Protein AF-A0A3A6PR29-F1 (afdb_monomer)

pLDDT: mean 87.93, std 11.13, range [37.72, 97.44]

Mean predicted aligned error: 5.23 Å

Secondary structure (DSSP, 8-state):
---S--B-BTTB-STTSTT--TTBPPPPSSS-SS---EE-TTSS-BS-TT-EE-TT-HHHHHHHHHHHHHTT-TT--EEEEEEESSPPPHHHHHHHHHHHHH-TTEEEEEEETTS----

Radius of gyration: 14.05 Å; Cα contacts (8 Å, |Δi|>4): 198; chains: 1; bounding box: 35×34×34 Å

Solvent-accessible surface area (backbone atoms only — not comparable to full-atom values): 7047 Å² total; per-residue (Å²): 123,94,68,94,74,79,46,53,42,62,88,33,48,47,86,83,35,83,88,50,56,91,79,51,30,38,41,73,92,62,91,56,89,57,77,60,39,38,31,24,90,83,36,76,44,69,75,44,96,74,29,43,72,46,55,49,37,41,64,48,12,41,56,35,48,52,49,58,72,44,69,80,52,45,81,46,69,52,75,44,80,47,76,39,85,58,85,69,33,59,40,46,50,52,41,53,54,50,48,42,67,60,25,68,51,35,47,76,46,44,40,34,77,86,76,52,62,72,123

InterPro domains:
  IPR032721 Deaminases, BURPS668_1122 family [PF14424] (2-113)

Organism: NCBI:txid1276110

Nearest PDB structures (foldseek):
  5mb9-assembly1_A  TM=3.946E-01  e=2.046E+00  Thermochaetoides thermophila DSM 1495
  1tee-assembly1_A  TM=3.506E-01  e=1.379E+00  Mycobacterium tuberculosis H37Rv
  2kho-assembly1_A  TM=3.843E-01  e=4.220E+00  Escherichia coli K-12
  4rtf-assembly1_D  TM=3.641E-01  e=4.813E+00  Mycobacterium tuberculosis H37Rv

Foldseek 3Di:
DPDPDEAADLQAADCPGPPRDPRHQHQDPDDFPAAFFFAAPVLEDGPDPRTDTCSSDGLNRRLRVVVVVCVQVLADAEEAEAEDADDHRPRSVVSVVSSCVSNVRYHYWYHYPVGDTPD

Sequence (119 aa):
MNNKEFFAHSSINEATDKDALSGISLKPQGEPAFKAKKVDPDNAKIDTPESYLRDYDTEYKILNDIATQLSGNKNAKGTINLFTERLTCQSCSDIIMAFRREYPNITVNVLTNDGKVVK

Structure (mmCIF, N/CA/C/O backbone):
data_AF-A0A3A6PR29-F1
#
_entry.id   AF-A0A3A6PR29-F1
#
loop_
_atom_site.group_PDB
_atom_site.id
_atom_site.type_symbol
_atom_site.label_atom_id
_atom_site.label_alt_id
_atom_site.label_comp_id
_atom_site.label_asym_id
_atom_site.label_entity_id
_atom_site.label_seq_id
_atom_site.pdbx_PDB_ins_code
_atom_site.Cartn_x
_atom_site.Cartn_y
_atom_site.Cartn_z
_atom_site.occupancy
_atom_site.B_iso_or_equiv
_atom_site.auth_seq_id
_atom_site.auth_comp_id
_atom_site.auth_asym_id
_atom_site.auth_atom_id
_atom_site.pdbx_PDB_model_num
ATOM 1 N N . MET A 1 1 ? -12.285 6.812 10.495 1.00 60.75 1 MET A N 1
ATOM 2 C CA . MET A 1 1 ? -11.918 6.940 9.071 1.00 60.75 1 MET A CA 1
ATOM 3 C C . MET A 1 1 ? -13.105 7.516 8.340 1.00 60.75 1 MET A C 1
ATOM 5 O O . MET A 1 1 ? -14.202 6.996 8.519 1.00 60.75 1 MET A O 1
ATOM 9 N N . ASN A 1 2 ? -12.896 8.600 7.597 1.00 66.94 2 ASN A N 1
ATOM 10 C CA . ASN A 1 2 ? -13.971 9.248 6.842 1.00 66.94 2 ASN A CA 1
ATOM 11 C C . ASN A 1 2 ? -14.216 8.540 5.503 1.00 66.94 2 ASN A C 1
ATOM 13 O O . ASN A 1 2 ? -15.355 8.481 5.053 1.00 66.94 2 ASN A O 1
ATOM 17 N N . ASN A 1 3 ? -13.177 7.918 4.936 1.00 73.56 3 ASN A N 1
ATOM 18 C CA . ASN A 1 3 ? -13.280 7.116 3.725 1.00 73.56 3 ASN A CA 1
ATOM 19 C C . ASN A 1 3 ? -13.409 5.634 4.082 1.00 73.56 3 ASN A C 1
ATOM 21 O O . ASN A 1 3 ? -12.693 5.118 4.942 1.00 73.56 3 ASN A O 1
ATOM 25 N N . LYS A 1 4 ? -14.351 4.959 3.422 1.00 84.88 4 LYS A N 1
ATOM 26 C CA . LYS A 1 4 ? -14.529 3.500 3.496 1.00 84.88 4 LYS A CA 1
ATOM 27 C C . LYS A 1 4 ? -13.941 2.783 2.280 1.00 84.88 4 LYS A C 1
ATOM 29 O O . LYS A 1 4 ? -13.809 1.566 2.308 1.00 84.88 4 LYS A O 1
ATOM 34 N N . GLU A 1 5 ? -13.595 3.540 1.246 1.00 88.94 5 GLU A N 1
ATOM 35 C CA . GLU A 1 5 ? -13.111 3.058 -0.041 1.00 88.94 5 GLU A CA 1
ATOM 36 C C . GLU A 1 5 ? -11.852 3.835 -0.417 1.00 88.94 5 GLU A C 1
ATOM 38 O O . GLU A 1 5 ? -11.739 5.028 -0.126 1.00 88.94 5 GLU A O 1
ATOM 43 N N . PHE A 1 6 ? -10.905 3.129 -1.028 1.00 91.50 6 PHE A N 1
ATOM 44 C CA . PHE A 1 6 ? -9.600 3.643 -1.416 1.00 91.50 6 PHE A CA 1
ATOM 45 C C . PHE A 1 6 ? -9.308 3.148 -2.824 1.00 91.50 6 PHE A C 1
ATOM 47 O O . PHE A 1 6 ? -9.454 1.959 -3.112 1.00 91.50 6 PHE A O 1
ATOM 54 N N . PHE A 1 7 ? -8.884 4.061 -3.688 1.00 91.81 7 PHE A N 1
ATOM 55 C CA . PHE A 1 7 ? -8.549 3.771 -5.075 1.00 91.81 7 PHE A CA 1
ATOM 56 C C . PHE A 1 7 ? -7.150 4.292 -5.341 1.00 91.81 7 PHE A C 1
ATOM 58 O O . PHE A 1 7 ? -6.802 5.357 -4.856 1.00 91.81 7 PHE A O 1
ATOM 65 N N . ALA A 1 8 ? -6.356 3.580 -6.125 1.00 91.94 8 ALA A N 1
ATOM 66 C CA . ALA A 1 8 ? -5.094 4.092 -6.636 1.00 91.94 8 ALA A CA 1
ATOM 67 C C . ALA A 1 8 ? -4.908 3.619 -8.074 1.00 91.94 8 ALA A C 1
ATOM 69 O O .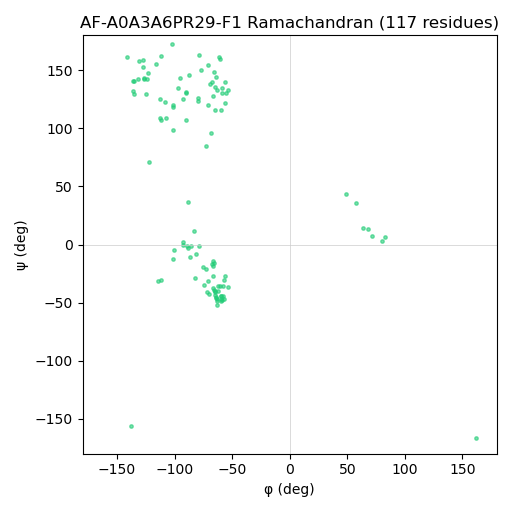 ALA A 1 8 ? -5.536 2.656 -8.515 1.00 91.94 8 ALA A O 1
ATOM 70 N N . HIS A 1 9 ? -4.027 4.298 -8.797 1.00 90.00 9 HIS A N 1
ATOM 71 C CA . HIS A 1 9 ? -3.632 3.908 -10.141 1.00 90.00 9 HIS A CA 1
ATOM 72 C C . HIS A 1 9 ? -2.117 4.043 -10.273 1.00 90.00 9 HIS A C 1
ATOM 74 O O . HIS A 1 9 ? -1.529 4.996 -9.759 1.00 90.00 9 HIS A O 1
ATOM 80 N N . SER A 1 10 ? -1.464 3.108 -10.961 1.00 86.00 10 SER A N 1
ATOM 81 C CA . SER A 1 10 ? 0.001 3.097 -11.096 1.00 86.00 10 SER A CA 1
ATOM 82 C C . SER A 1 10 ? 0.534 4.363 -11.774 1.00 86.00 10 SER A C 1
ATOM 84 O O . SER A 1 10 ? 1.562 4.897 -11.368 1.00 86.00 10 SER A O 1
ATOM 86 N N . SER A 1 11 ? -0.211 4.897 -12.744 1.00 90.69 11 SER A N 1
ATOM 87 C CA . SER A 1 11 ? 0.132 6.133 -13.463 1.00 90.69 11 SER A CA 1
ATOM 88 C C . SER A 1 11 ? -0.235 7.435 -12.740 1.00 90.69 11 SER A C 1
ATOM 90 O O . SER A 1 11 ? 0.156 8.487 -13.227 1.00 90.69 11 SER A O 1
ATOM 92 N N . ILE A 1 12 ? -0.973 7.384 -11.622 1.00 92.38 12 ILE A N 1
ATOM 93 C CA . ILE A 1 12 ? -1.378 8.574 -10.852 1.00 92.38 12 ILE A CA 1
ATOM 94 C C . ILE A 1 12 ? -0.656 8.535 -9.504 1.00 92.38 12 ILE A C 1
ATOM 96 O O . ILE A 1 12 ? -0.925 7.682 -8.656 1.00 92.38 12 ILE A O 1
ATOM 100 N N . ASN A 1 13 ? 0.308 9.425 -9.326 1.00 93.00 13 ASN A N 1
ATOM 101 C CA . ASN A 1 13 ? 1.203 9.511 -8.176 1.00 93.00 13 ASN A CA 1
ATOM 102 C C . ASN A 1 13 ? 0.995 10.798 -7.379 1.00 93.00 13 ASN A C 1
ATOM 104 O O . ASN A 1 13 ? 1.153 10.767 -6.158 1.00 93.00 13 ASN A O 1
ATOM 108 N N . GLU A 1 14 ? 0.612 11.885 -8.046 1.00 92.62 14 GLU A N 1
ATOM 109 C CA . GLU A 1 14 ? 0.375 13.207 -7.465 1.00 92.62 14 GLU A CA 1
ATOM 110 C C . GLU A 1 14 ? -1.012 13.748 -7.846 1.00 92.62 14 GLU A C 1
ATOM 112 O O . GLU A 1 14 ? -1.614 13.339 -8.835 1.00 92.62 14 GLU A O 1
ATOM 117 N N . ALA A 1 15 ? -1.533 14.704 -7.069 1.00 90.88 15 ALA A N 1
ATOM 118 C CA . ALA A 1 15 ? -2.841 15.316 -7.336 1.00 90.88 15 ALA A CA 1
ATOM 119 C C . ALA A 1 15 ? -2.860 16.167 -8.621 1.00 90.88 15 ALA A C 1
ATOM 121 O O . ALA A 1 15 ? -3.923 16.520 -9.124 1.00 90.88 15 ALA A O 1
ATOM 122 N N . THR A 1 16 ? -1.679 16.524 -9.119 1.00 92.19 16 THR A N 1
ATOM 123 C CA . THR A 1 16 ? -1.431 17.270 -10.356 1.00 92.19 16 THR A CA 1
ATOM 124 C C . THR A 1 16 ? -1.353 16.372 -11.587 1.00 92.19 16 THR A C 1
ATOM 126 O O . THR A 1 16 ? -1.342 16.895 -12.703 1.00 92.19 16 THR A O 1
ATOM 129 N N . ASP A 1 17 ? -1.296 15.048 -11.411 1.00 91.12 17 ASP A N 1
ATOM 130 C CA . ASP A 1 17 ? -1.241 14.123 -12.534 1.00 91.12 17 ASP A CA 1
ATOM 131 C C . ASP A 1 17 ? -2.531 14.173 -13.350 1.00 91.12 17 ASP A C 1
ATOM 133 O O . ASP A 1 17 ? -3.638 14.401 -12.852 1.00 91.12 17 ASP A O 1
ATOM 137 N N . LYS A 1 18 ? -2.376 13.937 -14.652 1.00 87.88 18 LYS A N 1
ATOM 138 C CA . LYS A 1 18 ? -3.509 13.852 -15.565 1.00 87.88 18 LYS A CA 1
ATOM 139 C C . LYS A 1 18 ? -4.451 12.737 -15.098 1.00 87.88 18 LYS A C 1
ATOM 141 O O . LYS A 1 18 ? -4.003 11.643 -14.773 1.00 87.88 18 LYS A O 1
ATOM 146 N N . ASP A 1 19 ? -5.748 13.034 -15.088 1.00 88.38 19 ASP A N 1
ATOM 147 C CA . ASP A 1 19 ? -6.815 12.120 -14.663 1.00 88.38 19 ASP A CA 1
ATOM 148 C C . ASP A 1 19 ? -6.815 11.788 -13.153 1.00 88.38 19 ASP A C 1
ATOM 150 O O . ASP A 1 19 ? -7.546 10.896 -12.718 1.00 88.38 19 ASP A O 1
ATOM 154 N N . ALA A 1 20 ? -6.059 12.530 -12.328 1.00 89.06 20 ALA A N 1
ATOM 155 C CA . ALA A 1 20 ? -6.139 12.424 -10.874 1.00 89.06 20 ALA A CA 1
ATOM 156 C C . ALA A 1 20 ? -7.556 12.755 -10.376 1.00 89.06 20 ALA A C 1
ATOM 158 O O . ALA A 1 20 ? -8.056 13.874 -10.508 1.00 89.06 20 ALA A O 1
ATOM 159 N N . LEU A 1 21 ? -8.210 11.755 -9.785 1.00 87.88 21 LEU A N 1
ATOM 160 C CA . LEU A 1 21 ? -9.533 11.903 -9.192 1.00 87.88 21 LEU A CA 1
ATOM 161 C C . LEU A 1 21 ? -9.422 12.364 -7.737 1.00 87.88 21 LEU A C 1
ATOM 163 O O . LEU A 1 21 ? -8.519 11.964 -7.002 1.00 87.88 21 LEU A O 1
ATOM 167 N N . SER A 1 22 ? -10.386 13.172 -7.294 1.00 87.38 22 SER A N 1
ATOM 168 C CA . SER A 1 22 ? -10.491 13.541 -5.880 1.00 87.38 22 SER A CA 1
ATOM 169 C C . SER A 1 22 ? -10.663 12.290 -5.014 1.00 87.38 22 SER A C 1
ATOM 171 O O . SER A 1 22 ? -11.519 11.451 -5.295 1.00 87.38 22 SER A O 1
ATOM 173 N N . GLY A 1 23 ? -9.854 12.170 -3.959 1.00 86.75 23 GLY A N 1
ATOM 174 C CA . GLY A 1 23 ? -9.895 11.037 -3.031 1.00 86.75 23 GLY A CA 1
ATOM 175 C C . GLY A 1 23 ? -9.127 9.790 -3.483 1.00 86.75 23 GLY A C 1
ATOM 176 O O . GLY A 1 23 ? -9.209 8.772 -2.798 1.00 86.75 23 GLY A O 1
ATOM 177 N N . ILE A 1 24 ? -8.377 9.848 -4.590 1.00 92.06 24 ILE A N 1
ATOM 178 C CA . ILE A 1 24 ? -7.442 8.781 -4.965 1.00 92.06 24 ILE A CA 1
ATOM 179 C C . ILE A 1 24 ? -6.255 8.740 -3.983 1.00 92.06 24 ILE A C 1
ATOM 181 O O . ILE A 1 24 ? -5.721 9.778 -3.590 1.00 92.06 24 ILE A O 1
ATOM 185 N N . SER A 1 25 ? -5.825 7.545 -3.588 1.00 94.31 25 SER A N 1
ATOM 186 C CA . SER A 1 25 ? -4.609 7.319 -2.813 1.00 94.31 25 SER A CA 1
ATOM 187 C C . SER A 1 25 ? -3.387 7.572 -3.692 1.00 94.31 25 SER A C 1
ATOM 189 O O . SER A 1 25 ? -3.177 6.927 -4.723 1.00 94.31 25 SER A O 1
ATOM 191 N N . LEU A 1 26 ? -2.572 8.527 -3.261 1.00 95.38 26 LEU A N 1
ATOM 192 C CA . LEU A 1 26 ? -1.389 9.008 -3.964 1.00 95.38 26 LEU A CA 1
ATOM 193 C C . LEU A 1 26 ? -0.110 8.438 -3.352 1.00 95.38 26 LEU A C 1
ATOM 195 O O . LEU A 1 26 ? -0.122 7.801 -2.296 1.00 95.38 26 LEU A O 1
ATOM 199 N N . LYS A 1 27 ? 1.022 8.683 -4.013 1.00 94.56 27 LYS A N 1
ATOM 200 C CA . LYS A 1 27 ? 2.325 8.353 -3.439 1.00 94.56 27 LYS A CA 1
ATOM 201 C C . LYS A 1 27 ? 2.568 9.224 -2.190 1.00 94.56 27 LYS A C 1
ATOM 203 O O . LYS A 1 27 ? 2.327 10.435 -2.249 1.00 94.56 27 LYS A O 1
ATOM 208 N N . PRO A 1 28 ? 3.062 8.655 -1.072 1.00 93.88 28 PRO A N 1
ATOM 209 C CA . PRO A 1 28 ? 3.430 9.429 0.106 1.00 93.88 28 PRO A CA 1
ATOM 210 C C . PRO A 1 28 ? 4.445 10.523 -0.245 1.00 93.88 28 PRO A C 1
ATOM 212 O O . PRO A 1 28 ? 5.458 10.258 -0.886 1.00 93.88 28 PRO A O 1
ATOM 215 N N . GLN A 1 29 ? 4.171 11.751 0.196 1.00 86.25 29 GLN A N 1
ATOM 216 C CA . GLN A 1 29 ? 5.016 12.929 -0.057 1.00 86.25 29 GLN A CA 1
ATOM 217 C C . GLN A 1 29 ? 6.121 13.119 1.003 1.00 86.25 29 GLN A C 1
ATOM 219 O O . GLN A 1 29 ? 6.935 14.031 0.906 1.00 86.25 29 GLN A O 1
ATOM 224 N N . GLY A 1 30 ? 6.146 12.267 2.032 1.00 87.94 30 GLY A N 1
ATOM 225 C CA . GLY A 1 30 ? 7.126 12.280 3.118 1.00 87.94 30 GLY A CA 1
ATOM 226 C C . GLY A 1 30 ? 7.581 10.868 3.475 1.00 87.94 30 GLY A C 1
ATOM 227 O O . GLY A 1 30 ? 7.474 9.958 2.655 1.00 87.94 30 GLY A O 1
ATOM 228 N N . GLU A 1 31 ? 8.067 10.676 4.704 1.00 91.38 31 GLU A N 1
ATOM 229 C CA . GLU A 1 31 ? 8.484 9.350 5.172 1.00 91.38 31 GLU A CA 1
ATOM 230 C C . GLU A 1 31 ? 7.267 8.405 5.232 1.00 91.38 31 GLU A C 1
ATOM 232 O O . GLU A 1 31 ? 6.333 8.661 6.001 1.00 91.38 31 GLU A O 1
ATOM 237 N N . PRO A 1 32 ? 7.239 7.328 4.427 1.00 94.81 32 PRO A N 1
ATOM 238 C CA . PRO A 1 32 ? 6.105 6.420 4.398 1.00 94.81 32 PRO A CA 1
ATOM 239 C C . PRO A 1 32 ? 6.126 5.492 5.618 1.00 94.81 32 PRO A C 1
ATOM 241 O O . PRO A 1 32 ? 7.191 5.100 6.101 1.00 94.81 32 PRO A O 1
ATOM 244 N N . ALA A 1 33 ? 4.946 5.069 6.073 1.00 95.56 33 ALA A N 1
ATOM 245 C CA . ALA A 1 33 ? 4.823 4.063 7.130 1.00 95.56 33 ALA A CA 1
ATOM 246 C C . ALA A 1 33 ? 5.436 2.717 6.705 1.00 95.56 33 ALA A C 1
ATOM 248 O O . ALA A 1 33 ? 6.058 2.021 7.509 1.00 95.56 33 ALA A O 1
ATOM 249 N N . PHE A 1 34 ? 5.304 2.373 5.423 1.00 96.50 34 PHE A N 1
ATOM 250 C CA . PHE A 1 34 ? 5.886 1.178 4.822 1.00 96.50 34 PHE A CA 1
ATOM 251 C C . PHE A 1 34 ? 6.731 1.565 3.619 1.00 96.50 34 PHE A C 1
ATOM 253 O O . PHE A 1 34 ? 6.264 2.271 2.729 1.00 96.50 34 PHE A O 1
ATOM 260 N N . LYS A 1 35 ? 7.973 1.079 3.571 1.00 95.88 35 LYS A N 1
ATOM 261 C CA . LYS A 1 35 ? 8.926 1.393 2.500 1.00 95.88 35 LYS A CA 1
ATOM 262 C C . LYS A 1 35 ? 8.817 0.384 1.365 1.00 95.88 35 LYS A C 1
ATOM 264 O O . LYS A 1 35 ? 8.856 -0.821 1.607 1.00 95.88 35 LYS A O 1
ATOM 269 N N . ALA A 1 36 ? 8.729 0.885 0.136 1.00 94.19 36 ALA A N 1
ATOM 270 C CA . ALA A 1 36 ? 8.859 0.056 -1.052 1.00 94.19 36 ALA A CA 1
ATOM 271 C C . ALA A 1 36 ? 10.309 -0.414 -1.236 1.00 94.19 36 ALA A C 1
ATOM 273 O O . ALA A 1 36 ? 11.256 0.245 -0.798 1.00 94.19 36 ALA A O 1
ATOM 274 N N . LYS A 1 37 ? 10.475 -1.546 -1.916 1.00 93.62 37 LYS A N 1
ATOM 275 C CA . LYS A 1 37 ? 11.770 -2.103 -2.318 1.00 93.62 37 LYS A CA 1
ATOM 276 C C . LYS A 1 37 ? 11.932 -2.039 -3.830 1.00 93.62 37 LYS A C 1
ATOM 278 O O . LYS A 1 37 ? 10.952 -1.892 -4.565 1.00 93.62 37 LYS A O 1
ATOM 283 N N . LYS A 1 38 ? 13.177 -2.162 -4.290 1.00 92.62 38 LYS A N 1
ATOM 284 C CA . LYS A 1 38 ? 13.461 -2.359 -5.708 1.00 92.62 38 LYS A CA 1
ATOM 285 C C . LYS A 1 38 ? 13.227 -3.817 -6.070 1.00 92.62 38 LYS A C 1
ATOM 287 O O . LYS A 1 38 ? 13.810 -4.701 -5.447 1.00 92.62 38 LYS A O 1
ATOM 292 N N . VAL A 1 39 ? 12.370 -4.060 -7.052 1.00 89.50 39 VAL A N 1
ATOM 293 C CA . VAL A 1 39 ? 12.063 -5.409 -7.545 1.00 89.50 39 VAL A CA 1
ATOM 294 C C . VAL A 1 39 ? 12.276 -5.430 -9.049 1.00 89.50 39 VAL A C 1
ATOM 296 O O . VAL A 1 39 ? 12.046 -4.422 -9.720 1.00 89.50 39 VAL A O 1
ATOM 299 N N . ASP A 1 40 ? 12.785 -6.544 -9.557 1.00 87.81 40 ASP A N 1
ATOM 300 C CA . ASP A 1 40 ? 12.947 -6.774 -10.986 1.00 87.81 40 ASP A CA 1
ATOM 301 C C . ASP A 1 40 ? 11.600 -6.727 -11.739 1.00 87.81 40 ASP A C 1
ATOM 303 O O . ASP A 1 40 ? 10.535 -6.873 -11.128 1.00 87.81 40 ASP A O 1
ATOM 307 N N . PRO A 1 41 ? 11.614 -6.507 -13.069 1.00 82.75 41 PRO A N 1
ATOM 308 C CA . PRO A 1 41 ? 10.390 -6.453 -13.874 1.00 82.75 41 PRO A CA 1
ATOM 309 C C . PRO A 1 41 ? 9.522 -7.717 -13.761 1.00 82.75 41 PRO A C 1
ATOM 311 O O . PRO A 1 41 ? 8.298 -7.643 -13.883 1.00 82.75 41 PRO A O 1
ATOM 314 N N . ASP A 1 42 ? 10.161 -8.849 -13.473 1.00 82.88 42 ASP A N 1
ATOM 315 C CA . ASP A 1 42 ? 9.564 -10.176 -13.322 1.00 82.88 42 ASP A CA 1
ATOM 316 C C . ASP A 1 42 ? 8.890 -10.368 -11.948 1.00 82.88 42 ASP A C 1
ATOM 318 O O . ASP A 1 42 ? 8.305 -11.420 -11.684 1.00 82.88 42 ASP A O 1
ATOM 322 N N . ASN A 1 43 ? 8.945 -9.354 -11.073 1.00 76.69 43 ASN A N 1
ATOM 323 C CA . ASN A 1 43 ? 8.358 -9.315 -9.732 1.00 76.69 43 ASN A CA 1
ATOM 324 C C . ASN A 1 43 ? 8.922 -10.341 -8.726 1.00 76.69 43 ASN A C 1
ATOM 326 O O . ASN A 1 43 ? 8.320 -10.546 -7.666 1.00 76.69 43 ASN A O 1
ATOM 330 N N . ALA A 1 44 ? 10.061 -10.968 -9.022 1.00 73.19 44 ALA A N 1
ATOM 331 C CA . ALA A 1 44 ? 10.573 -12.142 -8.318 1.00 73.19 44 ALA A CA 1
ATOM 332 C C . ALA A 1 44 ? 11.850 -11.882 -7.502 1.00 73.19 44 ALA A C 1
ATOM 334 O O . ALA A 1 44 ? 12.076 -12.553 -6.493 1.00 73.19 44 ALA A O 1
ATOM 335 N N . LYS A 1 45 ? 12.703 -10.943 -7.918 1.00 80.94 45 LYS A N 1
ATOM 336 C CA . LYS A 1 45 ? 14.028 -10.711 -7.325 1.00 80.94 45 LYS A CA 1
ATOM 337 C C . LYS A 1 45 ? 14.181 -9.271 -6.863 1.00 80.94 45 LYS A C 1
ATOM 339 O O . LYS A 1 45 ? 13.745 -8.331 -7.519 1.00 80.94 45 LYS A O 1
ATOM 344 N N . ILE A 1 46 ? 14.851 -9.111 -5.730 1.00 81.00 46 ILE A N 1
ATOM 345 C CA . ILE A 1 46 ? 15.155 -7.811 -5.129 1.00 81.00 46 ILE A CA 1
ATOM 346 C C . ILE A 1 46 ? 16.568 -7.391 -5.562 1.00 81.00 46 ILE A C 1
ATOM 348 O O . ILE A 1 46 ? 17.452 -8.241 -5.672 1.00 81.00 46 ILE A O 1
ATOM 352 N N . ASP A 1 47 ? 16.767 -6.094 -5.805 1.00 81.12 47 ASP A N 1
ATOM 353 C CA . ASP A 1 47 ? 18.076 -5.459 -6.045 1.00 81.12 47 ASP A CA 1
ATOM 354 C C . ASP A 1 47 ? 18.891 -6.023 -7.230 1.00 81.12 47 ASP A C 1
ATOM 356 O O . ASP A 1 47 ? 20.123 -6.067 -7.212 1.00 81.12 47 ASP A O 1
ATOM 360 N N . THR A 1 48 ? 18.214 -6.425 -8.308 1.00 86.25 48 THR A N 1
ATOM 361 C CA . THR A 1 48 ? 18.870 -6.728 -9.591 1.00 86.25 48 THR A CA 1
ATOM 362 C C . THR A 1 48 ? 19.201 -5.437 -10.362 1.00 86.25 48 THR A C 1
ATOM 364 O O . THR A 1 48 ? 18.612 -4.390 -10.081 1.00 86.25 48 THR A O 1
ATOM 367 N N . PRO A 1 49 ? 20.095 -5.467 -11.370 1.00 87.81 49 PRO A N 1
ATOM 368 C CA . PRO A 1 49 ? 20.407 -4.280 -12.177 1.00 87.81 49 PRO A CA 1
ATOM 369 C C . PRO A 1 49 ? 19.196 -3.633 -12.867 1.00 87.81 49 PRO A C 1
ATOM 371 O O . PRO A 1 49 ? 19.180 -2.420 -13.048 1.00 87.81 49 PRO A O 1
ATOM 374 N N . GLU A 1 50 ? 18.180 -4.424 -13.219 1.00 88.12 50 GLU A N 1
ATOM 375 C CA . GLU A 1 50 ? 16.941 -3.942 -13.849 1.00 88.12 50 GLU A CA 1
ATOM 376 C C . GLU A 1 50 ? 15.831 -3.627 -12.838 1.00 88.12 50 GLU A C 1
ATOM 378 O O . GLU A 1 50 ? 14.735 -3.209 -13.212 1.00 88.12 50 GLU A O 1
ATOM 383 N N . SER A 1 51 ? 16.094 -3.833 -11.545 1.00 91.81 51 SER A N 1
ATOM 384 C CA . SER A 1 51 ? 15.113 -3.567 -10.506 1.00 91.81 51 SER A CA 1
ATOM 385 C C . SER A 1 51 ? 14.822 -2.077 -10.370 1.00 91.81 51 SER A C 1
ATOM 387 O O . SER A 1 51 ? 15.710 -1.219 -10.390 1.00 91.81 51 SER A O 1
ATOM 389 N N . TYR A 1 52 ? 13.549 -1.766 -10.173 1.00 89.50 52 TYR A N 1
ATOM 390 C CA . TYR A 1 52 ? 13.075 -0.407 -9.959 1.00 89.50 52 TYR A CA 1
ATOM 391 C C . TYR A 1 52 ? 12.234 -0.340 -8.693 1.00 89.50 52 TYR A C 1
ATOM 393 O O . TYR A 1 52 ? 11.647 -1.327 -8.244 1.00 89.50 52 TYR A O 1
ATOM 401 N N . LEU A 1 53 ? 12.211 0.844 -8.085 1.00 93.38 53 LEU A N 1
ATOM 402 C CA . LEU A 1 53 ? 11.488 1.073 -6.844 1.00 93.38 53 LEU A CA 1
ATOM 403 C C . LEU A 1 53 ? 9.982 0.942 -7.091 1.00 93.38 53 LEU A C 1
ATOM 405 O O . LEU A 1 53 ? 9.448 1.582 -7.989 1.00 93.38 53 LEU A O 1
ATOM 409 N N . ARG A 1 54 ? 9.305 0.113 -6.296 1.00 92.31 54 ARG A N 1
ATOM 410 C CA . ARG A 1 54 ? 7.867 -0.182 -6.422 1.00 92.31 54 ARG A CA 1
ATOM 411 C C . ARG A 1 54 ? 6.987 0.796 -5.627 1.00 92.31 54 ARG A C 1
ATOM 413 O O . ARG A 1 54 ? 6.002 0.401 -5.014 1.00 92.31 54 ARG A O 1
ATOM 420 N N . ASP A 1 55 ? 7.367 2.072 -5.577 1.00 94.00 55 ASP A N 1
ATOM 421 C CA . ASP A 1 55 ? 6.678 3.127 -4.808 1.00 94.00 55 ASP A CA 1
ATOM 422 C C . ASP A 1 55 ? 5.512 3.794 -5.562 1.00 94.00 55 ASP A C 1
ATOM 424 O O . ASP A 1 55 ? 4.820 4.662 -5.031 1.00 94.00 55 ASP A O 1
ATOM 428 N N . TYR A 1 56 ? 5.273 3.378 -6.799 1.00 91.69 56 TYR A N 1
ATOM 429 C CA . TYR A 1 56 ? 4.115 3.765 -7.600 1.00 91.69 56 TYR A CA 1
ATOM 430 C C . TYR A 1 56 ? 3.015 2.697 -7.612 1.00 91.69 56 TYR A C 1
ATOM 432 O O . TYR A 1 56 ? 1.934 2.935 -8.159 1.00 91.69 56 TYR A O 1
ATOM 440 N N . ASP A 1 57 ? 3.269 1.538 -7.001 1.00 90.94 57 ASP A N 1
ATOM 441 C CA . ASP A 1 57 ? 2.309 0.445 -6.937 1.00 90.94 57 ASP A CA 1
ATOM 442 C C . ASP A 1 57 ? 1.065 0.830 -6.137 1.00 90.94 57 ASP A C 1
ATOM 444 O O . ASP A 1 57 ? 1.110 1.542 -5.129 1.00 90.94 57 ASP A O 1
ATOM 448 N N . THR A 1 58 ? -0.066 0.314 -6.598 1.00 91.12 58 THR A N 1
ATOM 449 C CA . THR A 1 58 ? -1.395 0.581 -6.056 1.00 91.12 58 THR A CA 1
ATOM 450 C C . THR A 1 58 ? -1.489 0.171 -4.585 1.00 91.12 58 THR A C 1
ATOM 452 O O . THR A 1 58 ? -1.975 0.934 -3.750 1.00 91.12 58 THR A O 1
ATOM 455 N N . GLU A 1 59 ? -0.958 -1.005 -4.243 1.00 92.38 59 GLU A N 1
ATOM 456 C CA . GLU A 1 59 ? -0.956 -1.548 -2.883 1.00 92.38 59 GLU A CA 1
ATOM 457 C C . GLU A 1 59 ? -0.081 -0.708 -1.946 1.00 92.38 59 GLU A C 1
ATOM 459 O O . GLU A 1 59 ? -0.453 -0.478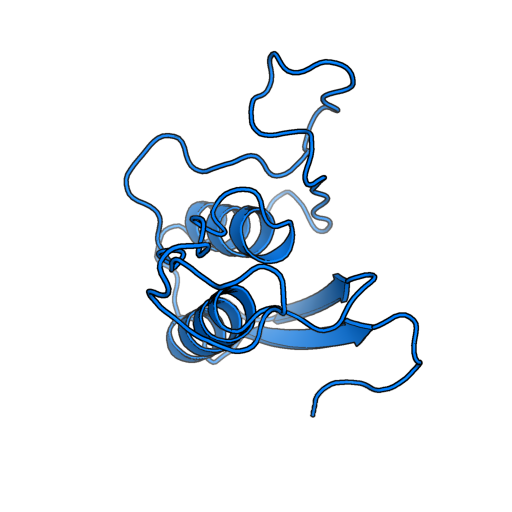 -0.794 1.00 92.38 59 GLU A O 1
ATOM 464 N N . TYR A 1 60 ? 1.054 -0.205 -2.446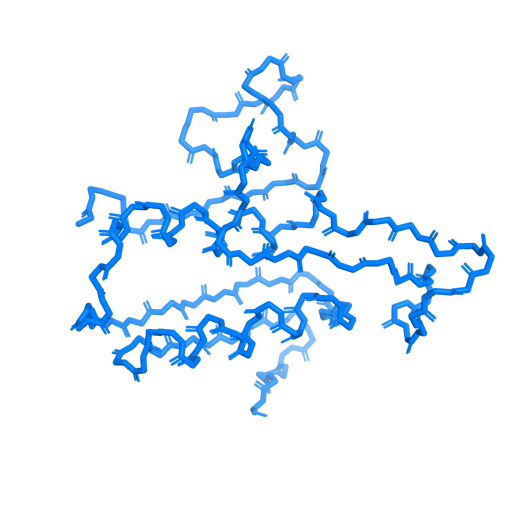 1.00 95.25 60 TYR A N 1
ATOM 465 C CA . TYR A 1 60 ? 1.931 0.686 -1.689 1.00 95.25 60 TYR A CA 1
ATOM 466 C C . TYR A 1 60 ? 1.228 2.006 -1.349 1.00 95.25 60 TYR A C 1
ATOM 468 O O . TYR A 1 60 ? 1.277 2.435 -0.192 1.00 95.25 60 TYR A O 1
ATOM 476 N N . LYS A 1 61 ? 0.551 2.627 -2.325 1.00 95.38 61 LYS A N 1
ATOM 477 C CA . LYS A 1 61 ? -0.188 3.887 -2.138 1.00 95.38 61 LYS A CA 1
ATOM 478 C C . LYS A 1 61 ? -1.335 3.719 -1.143 1.00 95.38 61 LYS A C 1
ATOM 480 O O . LYS A 1 61 ? -1.399 4.445 -0.154 1.00 95.38 61 LYS A O 1
ATOM 485 N N . ILE A 1 62 ? -2.195 2.721 -1.357 1.00 95.19 62 ILE A N 1
ATOM 486 C CA . ILE A 1 62 ? -3.389 2.490 -0.529 1.00 95.19 62 ILE A CA 1
ATOM 487 C C . ILE A 1 62 ? -3.011 2.164 0.919 1.00 95.19 62 ILE A C 1
ATOM 489 O O . ILE A 1 62 ? -3.564 2.751 1.847 1.00 95.19 62 ILE A O 1
ATOM 493 N N . LEU A 1 63 ? -2.069 1.244 1.151 1.00 96.44 63 LEU A N 1
ATOM 494 C CA . LEU A 1 63 ? -1.748 0.818 2.518 1.00 96.44 63 LEU A CA 1
ATOM 495 C C . LEU A 1 63 ? -1.017 1.904 3.318 1.00 96.44 63 LEU A C 1
ATOM 49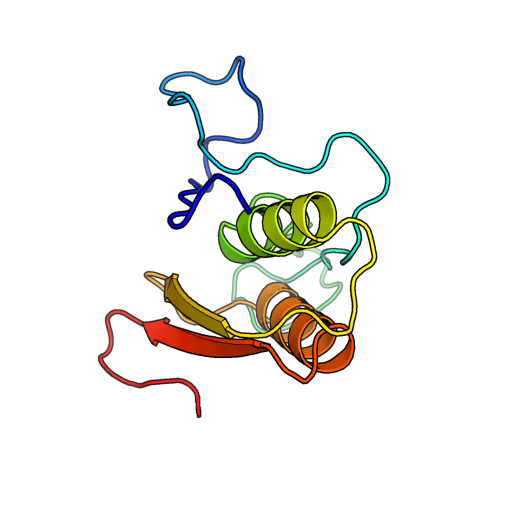7 O O . LEU A 1 63 ? -1.224 1.998 4.530 1.00 96.44 63 LEU A O 1
ATOM 501 N N . ASN A 1 64 ? -0.214 2.749 2.663 1.00 97.44 64 ASN A N 1
ATOM 502 C CA . ASN A 1 64 ? 0.362 3.922 3.320 1.00 97.44 64 ASN A CA 1
ATOM 503 C C . ASN A 1 64 ? -0.695 4.993 3.620 1.00 97.44 64 ASN A C 1
ATOM 505 O O . ASN A 1 64 ? -0.695 5.515 4.730 1.00 97.44 64 ASN A O 1
ATOM 509 N N . ASP A 1 65 ? -1.621 5.276 2.698 1.00 95.62 65 ASP A N 1
ATOM 510 C CA . ASP A 1 65 ? -2.726 6.221 2.930 1.00 95.62 65 ASP A CA 1
ATOM 511 C C . ASP A 1 65 ? -3.588 5.783 4.127 1.00 95.62 65 ASP A C 1
ATOM 513 O O . ASP A 1 65 ? -3.797 6.540 5.078 1.00 95.62 65 ASP A O 1
ATOM 517 N N . ILE A 1 66 ? -3.980 4.506 4.166 1.00 95.50 66 ILE A N 1
ATOM 518 C CA . ILE A 1 66 ? -4.711 3.932 5.302 1.00 95.50 66 ILE A CA 1
ATOM 519 C C . ILE A 1 66 ? -3.919 4.102 6.605 1.00 95.50 66 ILE A C 1
ATOM 521 O O . ILE A 1 66 ? -4.486 4.539 7.607 1.00 95.50 66 ILE A O 1
ATOM 525 N N . ALA A 1 67 ? -2.619 3.799 6.616 1.00 95.88 67 ALA A N 1
ATOM 526 C CA . ALA A 1 67 ? -1.788 3.963 7.810 1.00 95.88 67 ALA A CA 1
ATOM 527 C C . ALA A 1 67 ? -1.689 5.425 8.273 1.00 95.88 67 ALA A C 1
ATOM 529 O O . ALA A 1 67 ? -1.788 5.699 9.474 1.00 95.88 67 ALA A O 1
ATOM 530 N N . THR A 1 68 ? -1.578 6.373 7.339 1.00 94.75 68 THR A N 1
ATOM 531 C CA . THR A 1 68 ? -1.635 7.811 7.631 1.00 94.75 68 THR A CA 1
ATOM 532 C C . THR A 1 68 ? -2.973 8.184 8.274 1.00 94.75 68 THR A C 1
ATOM 534 O O . THR A 1 68 ? -2.989 8.828 9.328 1.00 94.75 68 THR A O 1
ATOM 537 N N . GLN A 1 69 ? -4.097 7.712 7.726 1.00 93.56 69 GLN A N 1
ATOM 538 C CA . GLN A 1 69 ? -5.431 7.961 8.288 1.00 93.56 69 GLN A CA 1
ATOM 539 C C . GLN A 1 69 ? -5.660 7.291 9.650 1.00 93.56 69 GLN A C 1
ATOM 541 O O . GLN A 1 69 ? -6.460 7.780 10.449 1.00 93.56 69 GLN A O 1
ATOM 546 N N . LEU A 1 70 ? -4.971 6.184 9.937 1.00 94.12 70 LEU A N 1
ATOM 547 C CA . LEU A 1 70 ? -4.973 5.558 11.261 1.00 94.12 70 LEU A CA 1
ATOM 548 C C . LEU A 1 70 ? -4.167 6.358 12.282 1.00 94.12 70 LEU A C 1
ATOM 550 O O . LEU A 1 70 ? -4.401 6.188 13.478 1.00 94.12 70 LEU A O 1
ATOM 554 N N . SER A 1 71 ? -3.239 7.211 11.836 1.00 92.94 71 SER A N 1
ATOM 555 C CA . SER A 1 71 ? -2.465 8.125 12.688 1.00 92.94 71 SER A CA 1
ATOM 556 C C . SER A 1 71 ? -1.849 7.418 13.907 1.00 92.94 71 SER A C 1
ATOM 558 O O . SER A 1 71 ? -1.927 7.894 15.037 1.00 92.94 71 SER A O 1
ATOM 560 N N . GLY A 1 72 ? -1.279 6.227 13.686 1.00 91.75 72 GLY A N 1
ATOM 561 C CA . GLY A 1 72 ? -0.643 5.413 14.731 1.00 91.75 72 GLY A CA 1
ATOM 562 C C . GLY A 1 72 ? -1.593 4.584 15.610 1.00 91.75 72 GLY A C 1
ATOM 563 O O . GLY A 1 72 ? -1.129 3.898 16.521 1.00 91.75 72 GLY A O 1
ATOM 564 N N . ASN A 1 73 ? -2.906 4.581 15.355 1.00 95.38 73 ASN A N 1
ATOM 565 C CA . ASN A 1 73 ? -3.860 3.751 16.095 1.00 95.38 73 ASN A CA 1
ATOM 566 C C . ASN A 1 73 ? -3.744 2.258 15.728 1.00 95.38 73 ASN A C 1
ATOM 568 O O . ASN A 1 73 ? -4.512 1.733 14.920 1.00 95.38 73 ASN A O 1
ATOM 572 N N . LYS A 1 74 ? -2.821 1.549 16.384 1.00 94.56 74 LYS A N 1
ATOM 573 C CA . LYS A 1 74 ? -2.595 0.102 16.195 1.00 94.56 74 LYS A CA 1
ATOM 574 C C . LYS A 1 74 ? -3.765 -0.785 16.647 1.00 94.56 74 LYS A C 1
ATOM 576 O O . LYS A 1 74 ? -3.848 -1.954 16.280 1.00 94.56 74 LYS A O 1
ATOM 581 N N . ASN A 1 75 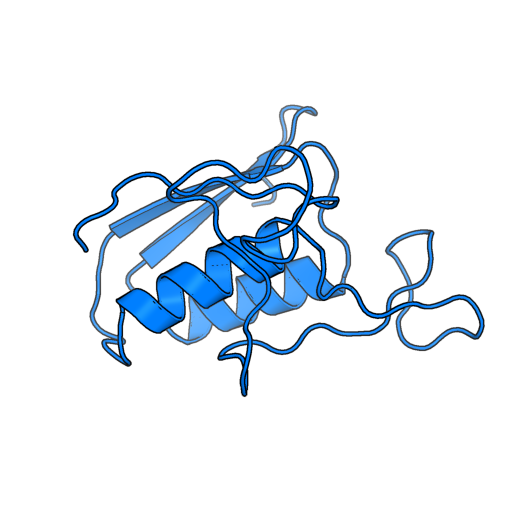? -4.693 -0.233 17.433 1.00 95.50 75 ASN A N 1
ATOM 582 C CA . ASN A 1 75 ? -5.880 -0.939 17.922 1.00 95.50 75 ASN A CA 1
ATOM 583 C C . ASN A 1 75 ? -7.083 -0.825 16.978 1.00 95.50 75 ASN A C 1
ATOM 585 O O . ASN A 1 75 ? -8.142 -1.383 17.279 1.00 95.50 75 ASN A O 1
ATOM 589 N N . ALA A 1 76 ? -6.944 -0.109 15.859 1.00 95.06 76 ALA A N 1
ATOM 590 C CA . ALA A 1 76 ? -7.982 -0.027 14.847 1.00 95.06 76 ALA A CA 1
ATOM 591 C C . ALA A 1 76 ? -8.381 -1.422 14.360 1.00 95.06 76 ALA A C 1
ATOM 593 O O . ALA A 1 76 ? -7.540 -2.304 14.200 1.00 95.06 76 ALA A O 1
ATOM 594 N N . LYS A 1 77 ? -9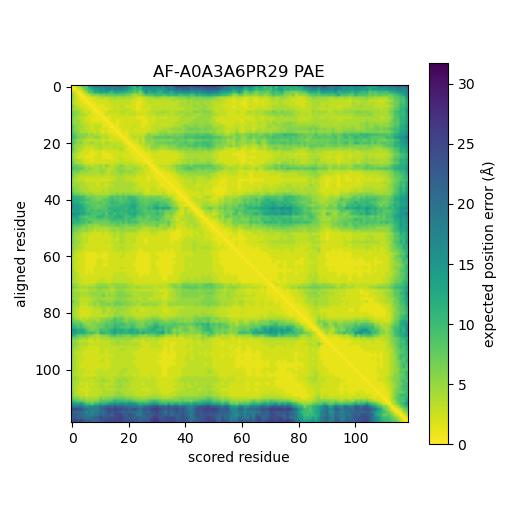.684 -1.617 14.152 1.00 94.62 77 LYS A N 1
ATOM 595 C CA . LYS A 1 77 ? -10.269 -2.899 13.758 1.00 94.62 77 LYS A CA 1
ATOM 596 C C . LYS A 1 77 ? -11.046 -2.736 12.469 1.00 94.62 77 LYS A C 1
ATOM 598 O O . LYS A 1 77 ? -11.663 -1.694 12.252 1.00 94.62 77 LYS A O 1
ATOM 603 N N . GLY A 1 78 ? -11.060 -3.776 11.651 1.00 92.88 78 GLY A N 1
ATOM 604 C CA . GLY A 1 78 ? -11.839 -3.766 10.423 1.00 92.88 78 GLY A CA 1
ATOM 605 C C . GLY A 1 78 ? -11.400 -4.825 9.433 1.00 92.88 78 GLY A C 1
ATOM 606 O O . GLY A 1 78 ? -10.642 -5.743 9.750 1.00 92.88 78 GLY A O 1
ATOM 607 N N . THR A 1 79 ? -11.885 -4.677 8.210 1.00 94.31 79 THR A N 1
ATOM 608 C CA . THR A 1 79 ? -11.538 -5.546 7.093 1.00 94.31 79 THR A CA 1
ATOM 609 C C . THR A 1 79 ? -11.254 -4.688 5.872 1.00 94.31 79 THR A C 1
ATOM 611 O O . THR A 1 79 ? -12.050 -3.818 5.531 1.00 94.31 79 THR A O 1
ATOM 614 N N . ILE A 1 80 ? -10.120 -4.941 5.230 1.00 94.12 80 ILE A N 1
ATOM 615 C CA . ILE A 1 80 ? -9.715 -4.364 3.954 1.00 94.12 80 ILE A CA 1
ATOM 616 C C . ILE A 1 80 ? -9.813 -5.481 2.921 1.00 94.12 80 ILE A C 1
ATOM 618 O O . ILE A 1 80 ? -9.177 -6.521 3.079 1.00 94.12 80 ILE A O 1
ATOM 622 N N . ASN A 1 81 ? -10.595 -5.266 1.867 1.00 91.38 81 ASN A N 1
ATOM 623 C CA . ASN A 1 81 ? -10.598 -6.126 0.688 1.00 91.38 81 ASN A CA 1
ATOM 624 C C . ASN A 1 81 ? -9.787 -5.417 -0.397 1.00 91.38 81 ASN A C 1
ATOM 626 O O . ASN A 1 81 ? -10.280 -4.495 -1.040 1.00 91.38 81 ASN A O 1
ATOM 630 N N . LEU A 1 82 ? -8.525 -5.806 -0.539 1.00 90.75 82 LEU A N 1
ATOM 631 C CA . LEU A 1 82 ? -7.584 -5.232 -1.489 1.00 90.75 82 LEU A CA 1
ATOM 632 C C . LEU A 1 82 ? -7.665 -6.009 -2.802 1.00 90.75 82 LEU A C 1
ATOM 634 O O . LEU A 1 82 ? -7.209 -7.148 -2.876 1.00 90.75 82 LEU A O 1
ATOM 638 N N . PHE A 1 83 ? -8.253 -5.393 -3.824 1.00 85.56 83 PHE A N 1
ATOM 639 C CA . PHE A 1 83 ? -8.280 -5.949 -5.173 1.00 85.56 83 PHE A CA 1
ATOM 640 C C . PHE A 1 83 ? -7.058 -5.481 -5.964 1.00 85.56 83 PHE A C 1
ATOM 642 O O . PHE A 1 83 ? -6.771 -4.285 -6.009 1.00 85.56 83 PHE A O 1
ATOM 649 N N . THR A 1 84 ? -6.355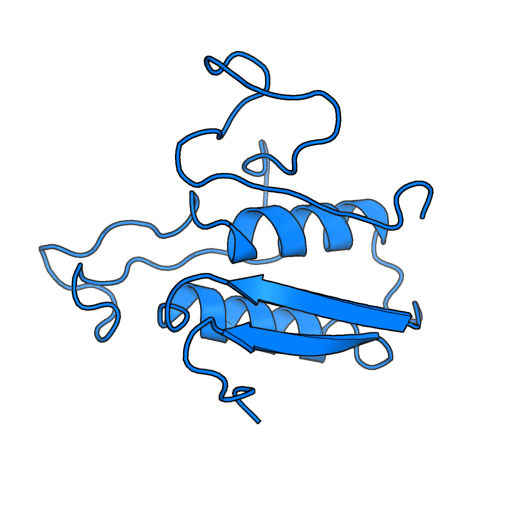 -6.415 -6.596 1.00 79.50 84 THR A N 1
ATOM 650 C CA . THR A 1 84 ? -5.240 -6.124 -7.501 1.00 79.50 84 THR A CA 1
ATOM 651 C C . THR A 1 84 ? -5.354 -6.972 -8.764 1.00 79.50 84 THR A C 1
ATOM 653 O O . THR A 1 84 ? -5.761 -8.131 -8.734 1.00 79.50 84 THR A O 1
ATOM 656 N N . GLU A 1 85 ? -5.040 -6.384 -9.915 1.00 72.38 85 GLU A N 1
ATOM 657 C CA . GLU A 1 85 ? -5.207 -7.050 -11.211 1.00 72.38 85 GLU A CA 1
ATOM 658 C C . GLU A 1 85 ? -4.139 -8.116 -11.478 1.00 72.38 85 GLU A C 1
ATOM 660 O O . GLU A 1 85 ? -4.318 -8.970 -12.346 1.00 72.38 85 GLU A O 1
ATOM 665 N N . ARG A 1 86 ? -3.014 -8.055 -10.761 1.00 73.44 86 ARG A N 1
ATOM 666 C CA . ARG A 1 86 ? -1.856 -8.935 -10.936 1.00 73.44 86 ARG A CA 1
ATOM 667 C C . ARG A 1 86 ? -1.430 -9.496 -9.586 1.00 73.44 86 ARG A C 1
ATOM 669 O O . ARG A 1 86 ? -1.692 -8.899 -8.548 1.00 73.44 86 ARG A O 1
ATOM 676 N N . LEU A 1 87 ? -0.720 -10.623 -9.604 1.00 70.94 87 LEU A N 1
ATOM 677 C CA . LEU A 1 87 ? 0.000 -11.091 -8.420 1.00 70.94 87 LEU A CA 1
ATOM 678 C C . LEU A 1 87 ? 0.909 -9.971 -7.898 1.00 70.94 87 LEU A C 1
ATOM 680 O O . LEU A 1 87 ? 1.629 -9.331 -8.669 1.00 70.94 87 LEU A O 1
ATOM 684 N N . THR A 1 88 ? 0.857 -9.736 -6.588 1.00 74.56 88 THR A N 1
ATOM 685 C CA . THR A 1 88 ? 1.623 -8.675 -5.935 1.00 74.56 88 THR A CA 1
ATOM 686 C C . THR A 1 88 ? 3.118 -8.933 -6.092 1.00 74.56 88 THR A C 1
ATOM 688 O O . THR A 1 88 ? 3.594 -10.042 -5.841 1.00 74.56 88 THR A O 1
ATOM 691 N N . CYS A 1 89 ? 3.881 -7.905 -6.474 1.00 84.75 89 CYS A N 1
ATOM 692 C CA . CYS A 1 89 ? 5.338 -8.001 -6.488 1.00 84.75 89 CYS A CA 1
ATOM 693 C C . CYS A 1 89 ? 5.888 -8.265 -5.077 1.00 84.75 89 CYS A C 1
ATOM 695 O O . CYS A 1 89 ? 5.212 -7.984 -4.081 1.00 84.75 89 CYS A O 1
ATOM 697 N N . GLN A 1 90 ? 7.131 -8.748 -4.966 1.00 86.94 90 GLN A N 1
ATOM 698 C CA . GLN A 1 90 ? 7.738 -9.029 -3.657 1.00 86.94 90 GLN A CA 1
ATOM 699 C C . GLN A 1 90 ? 7.690 -7.820 -2.699 1.00 86.94 90 GLN A C 1
ATOM 701 O O . GLN A 1 90 ? 7.435 -7.988 -1.508 1.00 86.94 90 GLN A O 1
ATOM 706 N N . SER A 1 91 ? 7.858 -6.594 -3.211 1.00 90.88 91 SER A N 1
ATOM 707 C CA . SER A 1 91 ? 7.740 -5.364 -2.413 1.00 90.88 91 SER A CA 1
ATOM 708 C C . SER A 1 91 ? 6.329 -5.177 -1.842 1.00 90.88 91 SER A C 1
ATOM 710 O O . SER A 1 91 ? 6.182 -4.909 -0.651 1.00 90.88 91 SER A O 1
ATOM 712 N N . CYS A 1 92 ? 5.282 -5.352 -2.653 1.00 91.19 92 CYS A N 1
ATOM 713 C CA . CYS A 1 92 ? 3.897 -5.232 -2.192 1.00 91.19 92 CYS A CA 1
ATOM 714 C C . CYS A 1 92 ? 3.529 -6.331 -1.192 1.00 91.19 92 CYS A C 1
ATOM 716 O O . CYS A 1 92 ? 2.883 -6.042 -0.185 1.00 91.19 92 CYS A O 1
ATOM 718 N N . SER A 1 93 ? 3.998 -7.563 -1.407 1.00 91.62 93 SER A N 1
ATOM 719 C CA . SER A 1 93 ? 3.828 -8.662 -0.448 1.00 91.62 93 SER A CA 1
ATOM 720 C C . SER A 1 93 ? 4.439 -8.320 0.917 1.00 91.62 93 SER A C 1
ATOM 722 O O . SER A 1 93 ? 3.796 -8.505 1.954 1.00 91.62 93 SER A O 1
ATOM 724 N N . ASP A 1 94 ? 5.644 -7.744 0.932 1.00 93.12 94 ASP A N 1
ATOM 725 C CA . ASP A 1 94 ? 6.308 -7.306 2.164 1.00 93.12 94 ASP A CA 1
ATOM 726 C C . ASP A 1 94 ? 5.549 -6.171 2.867 1.00 93.12 94 ASP A C 1
ATOM 728 O O . ASP A 1 94 ? 5.410 -6.190 4.093 1.00 93.12 94 ASP A O 1
ATOM 732 N N . ILE A 1 95 ? 5.010 -5.213 2.108 1.00 95.25 95 ILE A N 1
ATOM 733 C CA . ILE A 1 95 ? 4.188 -4.117 2.642 1.00 95.25 95 ILE A CA 1
ATOM 734 C C . ILE A 1 95 ? 2.899 -4.659 3.269 1.00 95.25 95 ILE A C 1
ATOM 736 O O . ILE A 1 95 ? 2.561 -4.274 4.387 1.00 95.25 95 ILE A O 1
ATOM 740 N N . ILE A 1 96 ? 2.206 -5.591 2.609 1.00 95.06 96 ILE A N 1
ATOM 741 C CA . ILE A 1 96 ? 0.993 -6.230 3.146 1.00 95.06 96 ILE A CA 1
ATOM 742 C C . ILE A 1 96 ? 1.310 -6.952 4.463 1.00 95.06 96 ILE A C 1
ATOM 744 O O . ILE A 1 96 ? 0.573 -6.817 5.443 1.00 95.06 96 ILE A O 1
ATOM 748 N N . MET A 1 97 ? 2.423 -7.687 4.523 1.00 95.44 97 MET A N 1
ATOM 749 C CA . MET A 1 97 ? 2.860 -8.356 5.753 1.00 95.44 97 MET A CA 1
ATOM 750 C C . MET A 1 97 ? 3.223 -7.364 6.864 1.00 95.44 97 MET A C 1
ATOM 752 O O . MET A 1 97 ? 2.890 -7.599 8.028 1.00 95.44 97 MET A O 1
ATOM 756 N N . ALA A 1 98 ? 3.897 -6.260 6.534 1.00 96.88 98 ALA A N 1
ATOM 757 C CA . ALA A 1 98 ? 4.226 -5.211 7.493 1.00 96.88 98 ALA A CA 1
ATOM 758 C C . ALA A 1 98 ? 2.961 -4.526 8.032 1.00 96.88 98 ALA A C 1
ATOM 760 O O . ALA A 1 98 ? 2.832 -4.366 9.245 1.00 96.88 98 ALA A O 1
ATOM 761 N N . PHE A 1 99 ? 1.995 -4.226 7.162 1.00 97.25 99 PHE A N 1
ATOM 762 C CA 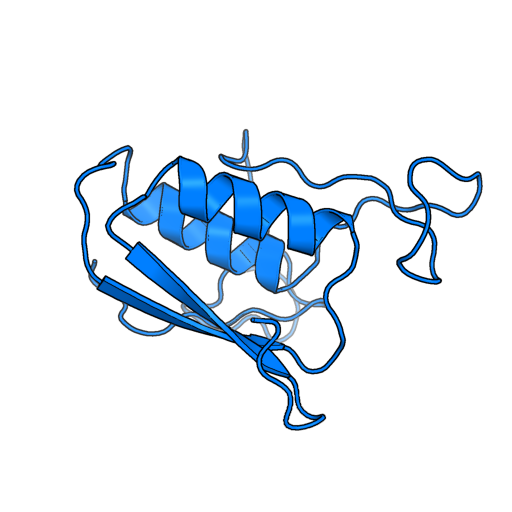. PHE A 1 99 ? 0.705 -3.659 7.545 1.00 97.25 99 PHE A CA 1
ATOM 763 C C . PHE A 1 99 ? -0.053 -4.583 8.502 1.00 97.25 99 PHE A C 1
ATOM 765 O O . PHE A 1 99 ? -0.487 -4.143 9.564 1.00 97.25 99 PHE A O 1
ATOM 772 N N . ARG A 1 100 ? -0.161 -5.879 8.173 1.00 96.94 100 ARG A N 1
ATOM 773 C CA . ARG A 1 100 ? -0.811 -6.883 9.038 1.00 96.94 100 ARG A CA 1
ATOM 774 C C . ARG A 1 100 ? -0.159 -6.969 10.422 1.00 96.94 100 ARG A C 1
ATOM 776 O O . ARG A 1 100 ? -0.850 -7.185 11.411 1.00 96.94 100 ARG A O 1
ATOM 783 N N . ARG A 1 101 ? 1.166 -6.802 10.502 1.00 97.31 101 ARG A N 1
ATOM 784 C CA . ARG A 1 101 ? 1.912 -6.812 11.771 1.00 97.31 101 ARG A CA 1
ATOM 785 C C . ARG A 1 101 ? 1.660 -5.555 12.600 1.00 97.31 101 ARG A C 1
ATOM 787 O O . ARG A 1 101 ? 1.541 -5.650 13.816 1.00 97.31 101 ARG A O 1
ATOM 794 N N . GLU A 1 102 ? 1.601 -4.400 11.945 1.00 97.44 102 GLU A N 1
ATOM 795 C CA . GLU A 1 102 ? 1.400 -3.103 12.594 1.00 97.44 102 GLU A CA 1
ATOM 796 C C . GLU A 1 102 ? -0.053 -2.906 13.062 1.00 97.44 102 GLU A C 1
ATOM 798 O O . GLU A 1 102 ? -0.287 -2.336 14.129 1.00 97.44 102 GLU A O 1
ATOM 803 N N . TYR A 1 103 ? -1.021 -3.439 12.309 1.00 97.44 103 TYR A N 1
ATOM 804 C CA . TYR A 1 103 ? -2.458 -3.345 12.582 1.00 97.44 103 TYR A CA 1
ATOM 805 C C . TYR A 1 103 ? -3.099 -4.738 12.715 1.00 97.44 103 TYR A C 1
ATOM 807 O O . TYR A 1 103 ? -3.890 -5.147 11.862 1.00 97.44 103 TYR A O 1
ATOM 815 N N . PRO A 1 104 ? -2.811 -5.481 13.801 1.00 97.06 104 PRO A N 1
ATOM 816 C CA . PRO A 1 104 ? -3.181 -6.894 13.928 1.00 97.06 104 PRO A CA 1
ATOM 817 C C . PRO A 1 104 ? -4.693 -7.146 14.002 1.00 97.06 104 PRO A C 1
ATOM 819 O O . PRO A 1 104 ? -5.143 -8.264 13.766 1.00 97.06 104 PRO A O 1
ATOM 822 N N . ASN A 1 105 ? -5.493 -6.124 14.326 1.00 96.88 105 ASN A N 1
ATOM 823 C CA . ASN A 1 105 ? -6.952 -6.239 14.381 1.00 96.88 105 ASN A CA 1
ATOM 824 C C . ASN A 1 105 ? -7.642 -5.853 13.057 1.00 96.88 105 ASN A C 1
ATOM 826 O O . ASN A 1 105 ? -8.876 -5.853 12.986 1.00 96.88 105 ASN A O 1
ATOM 830 N N . ILE A 1 106 ? -6.873 -5.511 12.018 1.00 96.94 106 ILE A N 1
ATOM 831 C CA . ILE A 1 106 ? -7.378 -5.276 10.666 1.00 96.94 106 ILE A CA 1
ATOM 832 C C . ILE A 1 106 ? -7.093 -6.516 9.823 1.00 96.94 106 ILE A C 1
ATOM 834 O O . ILE A 1 106 ? -5.947 -6.890 9.586 1.00 96.94 106 ILE A O 1
ATOM 838 N N . THR A 1 107 ? -8.151 -7.150 9.331 1.00 96.00 107 THR A N 1
ATOM 839 C CA . THR A 1 107 ? -8.025 -8.250 8.369 1.00 96.00 107 THR A CA 1
ATOM 840 C C . THR A 1 107 ? -7.782 -7.676 6.978 1.00 96.00 107 THR A C 1
ATOM 842 O O . THR A 1 107 ? -8.570 -6.855 6.522 1.00 96.00 107 THR A O 1
ATOM 845 N N . VAL A 1 108 ? -6.725 -8.106 6.287 1.00 94.31 108 VAL A N 1
ATOM 846 C CA . VAL A 1 108 ? -6.439 -7.693 4.901 1.00 94.31 108 VAL A CA 1
ATOM 847 C C . VAL A 1 108 ? -6.628 -8.893 3.980 1.00 94.31 108 VAL A C 1
ATOM 849 O O . VAL A 1 108 ? -5.798 -9.801 3.988 1.00 94.31 108 VAL A O 1
ATOM 852 N N . ASN A 1 109 ? -7.700 -8.896 3.194 1.00 92.25 109 ASN A N 1
ATOM 853 C CA . ASN A 1 109 ? -7.976 -9.898 2.167 1.00 92.25 109 ASN A CA 1
ATOM 854 C C . ASN A 1 109 ? -7.417 -9.410 0.831 1.00 92.25 109 ASN A C 1
ATOM 856 O O . ASN A 1 109 ? -7.775 -8.319 0.395 1.00 92.25 109 ASN A O 1
ATOM 860 N N . VAL A 1 110 ? -6.568 -10.205 0.180 1.00 89.62 110 VAL A N 1
ATOM 861 C CA . VAL A 1 110 ? -6.012 -9.876 -1.141 1.00 89.62 110 VAL A CA 1
ATOM 862 C C . VAL A 1 110 ? -6.771 -10.670 -2.198 1.00 89.62 110 VAL A C 1
ATOM 864 O O . VAL A 1 110 ? -6.808 -11.900 -2.142 1.00 89.62 110 VAL A O 1
ATOM 867 N N . LEU A 1 111 ? -7.401 -9.961 -3.130 1.00 85.44 111 LEU A N 1
ATOM 868 C CA . LEU A 1 111 ? -8.220 -10.506 -4.209 1.00 85.44 111 LEU A CA 1
ATOM 869 C C . LEU A 1 111 ? -7.518 -10.234 -5.541 1.00 85.44 111 LEU A C 1
ATOM 871 O O . LEU A 1 111 ? -7.224 -9.080 -5.843 1.00 85.44 111 LEU A O 1
ATOM 875 N N . THR A 1 112 ? -7.275 -11.276 -6.334 1.00 79.62 112 THR A N 1
ATOM 876 C CA . THR A 1 112 ? -6.696 -11.148 -7.678 1.00 79.62 112 THR A CA 1
ATOM 877 C C . THR A 1 112 ? -7.680 -11.617 -8.749 1.00 79.62 112 THR A C 1
ATOM 879 O O . THR A 1 112 ? -8.582 -12.419 -8.479 1.00 79.62 112 THR A O 1
ATOM 882 N N . ASN A 1 113 ? -7.532 -11.108 -9.976 1.00 72.44 113 ASN A N 1
ATOM 883 C CA . ASN A 1 113 ? -8.456 -11.386 -11.086 1.00 72.44 113 ASN A CA 1
ATOM 884 C C . ASN A 1 113 ? -8.429 -12.860 -11.556 1.00 72.44 113 ASN A C 1
ATOM 886 O O . ASN A 1 113 ? -9.337 -13.333 -12.232 1.00 72.44 113 ASN A O 1
ATOM 890 N N . ASP A 1 114 ? -7.415 -13.617 -11.143 1.00 61.34 114 ASP A N 1
ATOM 891 C CA . ASP A 1 114 ? -7.251 -15.061 -11.321 1.00 61.34 114 ASP A CA 1
ATOM 892 C C . ASP A 1 114 ? -7.993 -15.906 -10.257 1.00 61.34 114 ASP A C 1
ATOM 894 O O . ASP A 1 114 ? -7.827 -17.126 -10.179 1.00 61.34 114 ASP A O 1
ATOM 898 N N . GLY A 1 115 ? -8.870 -15.280 -9.460 1.00 51.06 115 GLY A N 1
ATOM 899 C CA . GLY A 1 115 ? -9.850 -15.961 -8.605 1.00 51.06 115 GLY A CA 1
ATOM 900 C C . GLY A 1 115 ? -9.256 -16.682 -7.392 1.00 51.06 115 GLY A C 1
ATOM 901 O O . GLY A 1 115 ? -9.973 -17.386 -6.676 1.00 51.06 115 GLY A O 1
ATOM 902 N N . LYS A 1 116 ? -7.955 -16.517 -7.133 1.00 49.28 116 LYS A N 1
ATOM 903 C CA . LYS A 1 116 ? -7.266 -17.093 -5.978 1.00 49.28 116 LYS A CA 1
ATOM 904 C C . LYS A 1 116 ? -6.954 -15.994 -4.978 1.00 49.28 116 LYS A C 1
ATOM 906 O O . LYS A 1 116 ? -6.066 -15.178 -5.178 1.00 49.28 116 LYS A O 1
ATOM 911 N N . VAL A 1 117 ? -7.665 -16.020 -3.855 1.00 52.94 117 VAL A N 1
ATOM 912 C CA . VAL A 1 117 ? -7.218 -15.319 -2.649 1.00 52.94 117 VAL A CA 1
ATOM 913 C C . VAL A 1 117 ? -5.822 -15.841 -2.318 1.00 52.94 117 VAL A C 1
ATOM 915 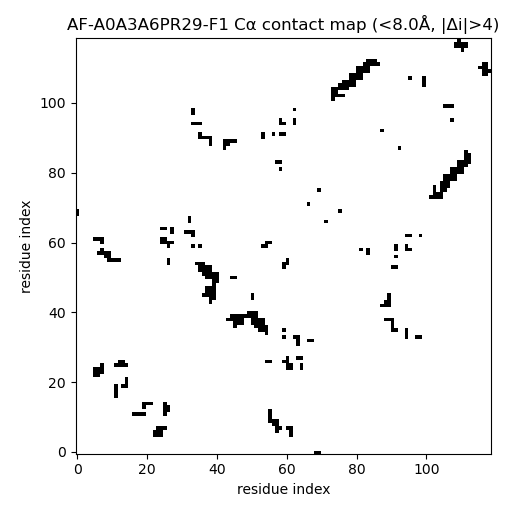O O . VAL A 1 117 ? -5.660 -17.050 -2.117 1.00 52.94 117 VAL A O 1
ATOM 918 N N . VAL A 1 118 ? -4.822 -14.959 -2.264 1.00 53.88 118 VAL A N 1
ATOM 919 C CA . VAL A 1 118 ? -3.523 -15.305 -1.676 1.00 53.88 118 VAL A CA 1
ATOM 920 C C . VAL A 1 118 ? -3.782 -15.487 -0.179 1.00 53.88 118 VAL A C 1
ATOM 922 O O . VAL A 1 118 ? -3.926 -14.507 0.555 1.00 53.88 118 VAL A O 1
ATOM 925 N N . LYS A 1 119 ? -3.993 -16.745 0.226 1.00 37.72 119 LYS A N 1
ATOM 926 C CA . LYS A 1 119 ? -4.227 -17.138 1.621 1.00 37.72 119 LYS A CA 1
ATOM 927 C C . LYS A 1 119 ? -2.979 -16.897 2.458 1.00 37.72 119 LYS A C 1
ATOM 929 O O . LYS A 1 119 ? -1.898 -17.341 2.019 1.00 37.72 119 LYS A O 1
#